Protein AF-A0A9P7ATU2-F1 (afdb_monomer)

Structure (mmCIF, N/CA/C/O backbone):
data_AF-A0A9P7ATU2-F1
#
_entry.id   AF-A0A9P7ATU2-F1
#
loop_
_atom_site.group_PDB
_atom_site.id
_atom_site.type_symbol
_atom_site.label_atom_id
_atom_site.label_alt_id
_atom_site.label_comp_id
_atom_site.label_asym_id
_atom_site.label_entity_id
_atom_site.label_seq_id
_atom_site.pdbx_PDB_ins_code
_atom_site.Cartn_x
_atom_site.Cartn_y
_atom_site.Cartn_z
_atom_site.occupancy
_atom_site.B_iso_or_equiv
_atom_site.auth_seq_id
_atom_site.auth_comp_id
_atom_site.auth_asym_id
_atom_site.auth_atom_id
_atom_site.pdbx_PDB_model_num
ATOM 1 N N . MET A 1 1 ? -0.040 -5.829 -52.293 1.00 72.69 1 MET A N 1
ATOM 2 C CA . MET A 1 1 ? -0.183 -6.333 -50.911 1.00 72.69 1 MET A CA 1
ATOM 3 C C . MET A 1 1 ? -0.473 -7.824 -50.976 1.00 72.69 1 MET A C 1
ATOM 5 O O . MET A 1 1 ? -1.600 -8.193 -51.276 1.00 72.69 1 MET A O 1
ATOM 9 N N . GLY A 1 2 ? 0.555 -8.665 -50.832 1.00 83.12 2 GLY A N 1
ATOM 10 C CA . GLY A 1 2 ? 0.402 -10.123 -50.904 1.00 83.12 2 GLY 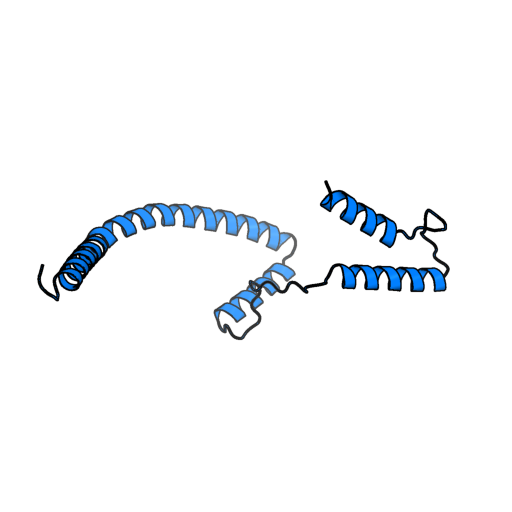A CA 1
ATOM 11 C C . GLY A 1 2 ? -0.176 -10.715 -49.609 1.00 83.12 2 GLY A C 1
ATOM 12 O O . GLY A 1 2 ? -0.052 -10.086 -48.552 1.00 83.12 2 GLY A O 1
ATOM 13 N N . PRO A 1 3 ? -0.805 -11.901 -49.662 1.00 73.88 3 PRO A N 1
ATOM 14 C CA . PRO A 1 3 ? -1.259 -12.620 -48.474 1.00 73.88 3 PRO A CA 1
ATOM 15 C C . PRO A 1 3 ? -0.044 -12.960 -47.596 1.00 73.88 3 PRO A C 1
ATOM 17 O O . PRO A 1 3 ? 0.763 -13.809 -47.950 1.00 73.88 3 PRO A O 1
ATOM 20 N N . GLY A 1 4 ? 0.124 -12.230 -46.492 1.00 83.56 4 GLY A N 1
ATOM 21 C CA . GLY A 1 4 ? 1.308 -12.297 -45.621 1.00 83.56 4 GLY A CA 1
ATOM 22 C C . GLY A 1 4 ? 1.784 -10.922 -45.152 1.00 83.56 4 GLY A C 1
ATOM 23 O O . GLY A 1 4 ? 2.151 -10.769 -43.993 1.00 83.56 4 GLY A O 1
ATOM 24 N N . ALA A 1 5 ? 1.594 -9.882 -45.975 1.00 86.50 5 ALA A N 1
ATOM 25 C CA . ALA A 1 5 ? 2.131 -8.541 -45.720 1.00 86.50 5 ALA A CA 1
ATOM 26 C C . ALA A 1 5 ? 1.705 -7.937 -44.367 1.00 86.50 5 ALA A C 1
ATOM 28 O O . ALA A 1 5 ? 2.477 -7.231 -43.724 1.00 86.50 5 ALA A O 1
ATOM 29 N N . ARG A 1 6 ? 0.483 -8.232 -43.899 1.00 90.81 6 ARG A N 1
ATOM 30 C CA . ARG A 1 6 ? 0.009 -7.796 -42.574 1.00 90.81 6 ARG A CA 1
ATOM 31 C C . ARG A 1 6 ? 0.812 -8.434 -41.439 1.00 90.81 6 ARG A C 1
ATOM 33 O O . ARG A 1 6 ? 1.091 -7.761 -40.455 1.00 90.81 6 ARG A O 1
ATOM 40 N N . ARG A 1 7 ? 1.113 -9.729 -41.546 1.00 92.00 7 ARG A N 1
ATOM 41 C CA . ARG A 1 7 ? 1.839 -10.470 -40.512 1.00 92.00 7 ARG A CA 1
ATOM 42 C C . ARG A 1 7 ? 3.280 -9.982 -40.437 1.00 92.00 7 ARG A C 1
ATOM 44 O O . ARG A 1 7 ? 3.724 -9.675 -39.342 1.00 92.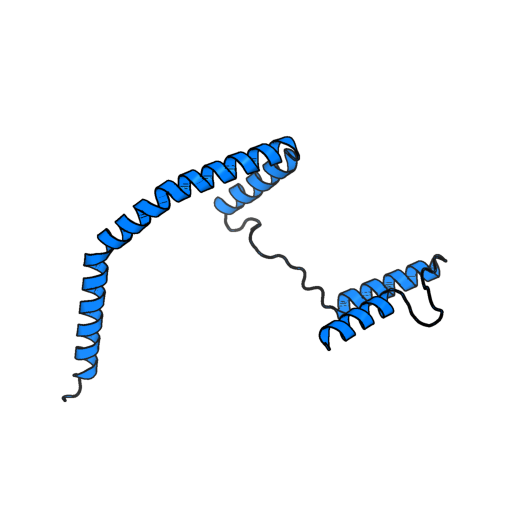00 7 ARG A O 1
ATOM 51 N N . ASP A 1 8 ? 3.924 -9.816 -41.587 1.00 92.50 8 ASP A N 1
ATOM 52 C CA . ASP A 1 8 ? 5.305 -9.330 -41.671 1.00 92.50 8 ASP A CA 1
ATOM 53 C C . ASP A 1 8 ? 5.423 -7.907 -41.101 1.00 92.50 8 ASP A C 1
ATOM 55 O O . ASP A 1 8 ? 6.268 -7.641 -40.256 1.00 92.50 8 ASP A O 1
ATOM 59 N N . THR A 1 9 ? 4.478 -7.018 -41.440 1.00 92.25 9 THR A N 1
ATOM 60 C CA . THR A 1 9 ? 4.445 -5.648 -40.889 1.00 92.25 9 THR A CA 1
ATOM 61 C C . THR A 1 9 ? 4.313 -5.635 -39.362 1.00 92.25 9 THR A C 1
ATOM 63 O O . THR A 1 9 ? 4.918 -4.797 -38.694 1.00 92.25 9 THR A O 1
ATOM 66 N N . LEU A 1 10 ? 3.491 -6.527 -38.796 1.00 94.44 10 LEU A N 1
ATOM 67 C CA . LEU A 1 10 ? 3.328 -6.630 -37.344 1.00 94.44 10 LEU A CA 1
ATOM 68 C C . LEU A 1 10 ? 4.586 -7.193 -36.678 1.00 94.44 10 LEU A C 1
ATOM 70 O O . LEU A 1 10 ? 4.985 -6.679 -35.635 1.00 94.44 10 LEU A O 1
ATOM 74 N N . ASP A 1 11 ? 5.208 -8.205 -37.281 1.00 95.50 11 ASP A N 1
ATOM 75 C CA . ASP A 1 11 ? 6.430 -8.8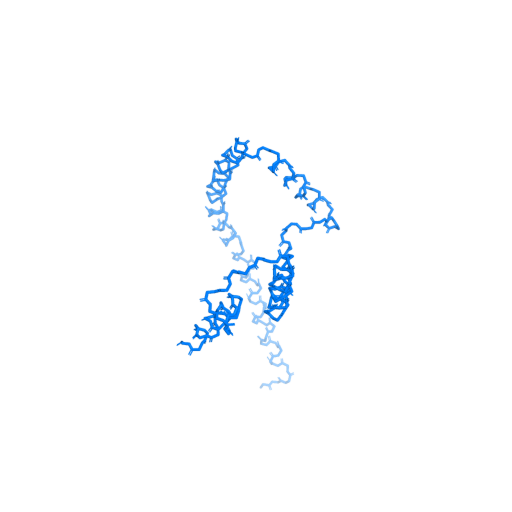23 -36.762 1.00 95.50 11 ASP A CA 1
ATOM 76 C C . ASP A 1 11 ? 7.593 -7.823 -36.734 1.00 95.50 11 ASP A C 1
ATOM 78 O O . ASP A 1 11 ? 8.236 -7.663 -35.697 1.00 95.50 11 ASP A O 1
ATOM 82 N N . ASP A 1 12 ? 7.767 -7.035 -37.798 1.00 94.94 12 ASP A N 1
ATOM 83 C CA . ASP A 1 12 ? 8.760 -5.958 -37.854 1.00 94.94 12 ASP A CA 1
ATOM 84 C C . ASP A 1 12 ? 8.525 -4.905 -36.758 1.00 94.94 12 ASP A C 1
ATOM 86 O O . ASP A 1 12 ? 9.460 -4.459 -36.083 1.00 94.94 12 ASP A O 1
ATOM 90 N N . HIS A 1 13 ? 7.263 -4.522 -36.531 1.00 96.00 13 HIS A N 1
ATOM 91 C CA . HIS A 1 13 ? 6.905 -3.553 -35.492 1.00 96.00 13 HIS A CA 1
ATOM 92 C C . HIS A 1 13 ? 7.195 -4.085 -34.086 1.00 96.00 13 HIS A C 1
ATOM 94 O O . HIS A 1 13 ? 7.746 -3.369 -33.243 1.00 96.00 13 HIS A O 1
ATOM 100 N N . PHE A 1 14 ? 6.836 -5.343 -33.823 1.00 96.38 14 PHE A N 1
ATOM 101 C CA . PHE A 1 14 ? 7.103 -5.989 -32.542 1.00 96.38 14 PHE A CA 1
ATOM 102 C C . PHE A 1 14 ? 8.600 -6.209 -32.327 1.00 96.38 14 PHE A C 1
ATOM 104 O O . PHE A 1 14 ? 9.095 -5.940 -31.232 1.00 96.38 14 PHE A O 1
ATOM 111 N N . GLY A 1 15 ? 9.334 -6.607 -33.367 1.00 96.44 15 GLY A N 1
ATOM 112 C CA . GLY A 1 15 ? 10.787 -6.738 -33.357 1.00 96.44 15 GLY A CA 1
ATOM 113 C C . GLY A 1 15 ? 11.474 -5.419 -33.010 1.00 96.44 15 GLY A C 1
ATOM 114 O O . GLY A 1 15 ? 12.276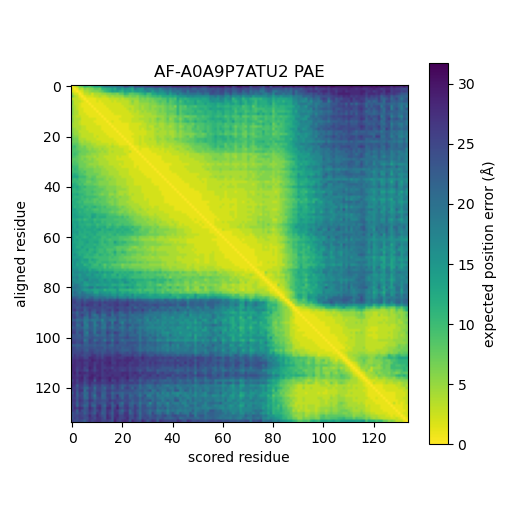 -5.368 -32.074 1.00 96.44 15 GLY A O 1
ATOM 115 N N . TYR A 1 16 ? 11.093 -4.325 -33.676 1.00 96.00 16 TYR A N 1
ATOM 116 C CA . TYR A 1 16 ? 11.606 -2.987 -33.371 1.00 96.00 16 TYR A CA 1
ATOM 117 C C . TYR A 1 16 ? 11.284 -2.554 -31.934 1.00 96.00 16 TYR A C 1
ATOM 119 O O . TYR A 1 16 ? 12.149 -2.036 -31.221 1.00 96.00 16 TYR A O 1
ATOM 127 N N . TYR A 1 17 ? 10.054 -2.789 -31.474 1.00 94.81 17 TYR A N 1
ATOM 128 C CA . TYR A 1 17 ? 9.642 -2.426 -30.120 1.00 94.81 17 TYR A CA 1
ATOM 129 C C . TYR A 1 17 ? 10.391 -3.231 -29.047 1.00 94.81 17 TYR A C 1
ATOM 131 O O . TYR A 1 17 ? 10.827 -2.665 -28.043 1.00 94.81 17 TYR A O 1
ATOM 139 N N . ASN A 1 18 ? 10.604 -4.528 -29.275 1.00 95.69 18 ASN A N 1
ATOM 140 C CA . ASN A 1 18 ? 11.394 -5.387 -28.395 1.00 95.69 18 ASN A CA 1
ATOM 141 C C . ASN A 1 18 ? 12.860 -4.952 -28.357 1.00 95.69 18 ASN A C 1
ATOM 143 O O . ASN A 1 18 ? 13.411 -4.796 -27.267 1.00 95.69 18 ASN A O 1
ATOM 147 N N . TRP A 1 19 ? 13.468 -4.670 -29.514 1.00 95.69 19 TRP A N 1
ATOM 148 C CA . TRP A 1 19 ? 14.823 -4.121 -29.583 1.00 95.69 19 TRP A CA 1
ATOM 149 C C . TRP A 1 19 ? 14.932 -2.828 -28.770 1.00 95.69 19 TRP A C 1
ATOM 151 O O . TRP A 1 19 ? 15.776 -2.731 -27.881 1.00 95.69 19 TRP A O 1
ATOM 161 N N . LYS A 1 20 ? 14.002 -1.886 -28.971 1.00 95.56 20 LYS A N 1
ATOM 162 C CA . LYS A 1 20 ? 13.959 -0.616 -28.236 1.00 95.56 20 LYS A CA 1
ATOM 163 C C . LYS A 1 20 ? 13.803 -0.815 -26.725 1.00 95.56 20 LYS A C 1
ATOM 165 O O . LYS A 1 20 ? 14.402 -0.064 -25.956 1.00 95.56 20 LYS A O 1
ATOM 170 N N . LYS A 1 21 ? 12.999 -1.786 -26.278 1.00 93.25 21 LYS A N 1
ATOM 171 C CA . LYS A 1 21 ? 12.873 -2.130 -24.851 1.00 93.25 21 LYS A CA 1
ATOM 172 C C . LYS A 1 21 ? 14.193 -2.641 -24.291 1.00 93.25 21 LYS A C 1
ATOM 174 O O . LYS A 1 21 ? 14.633 -2.147 -23.258 1.00 93.25 21 LYS A O 1
ATOM 179 N N . VAL A 1 22 ? 14.824 -3.598 -24.971 1.00 94.94 22 VAL A N 1
ATOM 180 C CA . VAL A 1 22 ? 16.082 -4.207 -24.521 1.00 94.94 22 VAL A CA 1
ATOM 181 C C . VAL A 1 22 ? 17.189 -3.158 -24.451 1.00 94.94 22 VAL A C 1
ATOM 183 O O . VAL A 1 22 ? 17.831 -3.035 -23.410 1.00 94.94 22 VAL A O 1
ATOM 186 N N . THR A 1 23 ? 17.360 -2.337 -25.491 1.00 95.19 23 THR A N 1
ATOM 187 C CA . THR A 1 23 ? 18.428 -1.326 -25.534 1.00 95.19 23 THR A CA 1
ATOM 188 C C . THR A 1 23 ? 18.214 -0.179 -24.547 1.00 95.19 23 THR A C 1
ATOM 190 O O . THR A 1 23 ? 19.187 0.347 -24.016 1.00 95.19 23 THR A O 1
ATOM 193 N N . ASN A 1 24 ? 16.964 0.207 -24.262 1.00 94.44 24 ASN A N 1
ATOM 194 C CA . ASN A 1 24 ? 16.669 1.297 -23.322 1.00 94.44 24 ASN A CA 1
ATOM 195 C C . ASN A 1 24 ? 16.437 0.830 -21.877 1.00 94.44 24 ASN A C 1
ATOM 197 O O . ASN A 1 24 ? 16.327 1.671 -20.981 1.00 94.44 24 ASN A O 1
ATOM 201 N N . SER A 1 25 ? 16.369 -0.482 -21.631 1.00 94.44 25 SER A N 1
ATOM 202 C CA . SER A 1 25 ? 16.118 -1.047 -20.299 1.00 94.44 25 SER A CA 1
ATOM 203 C C . SER A 1 25 ? 17.116 -0.536 -19.258 1.00 94.44 25 SER A C 1
ATOM 205 O O . SER A 1 25 ? 16.702 -0.118 -18.180 1.00 94.44 25 SER A O 1
ATOM 207 N N . GLY A 1 26 ? 18.407 -0.465 -19.603 1.00 94.94 26 GLY A N 1
ATOM 208 C CA . GLY A 1 26 ? 19.458 0.014 -18.703 1.00 94.94 26 GLY A CA 1
ATOM 209 C C . GLY A 1 26 ? 19.284 1.477 -18.288 1.00 94.94 26 GLY A C 1
ATOM 210 O O . GLY A 1 26 ? 19.431 1.803 -17.114 1.00 94.94 26 GLY A O 1
ATOM 211 N N . ILE A 1 27 ? 18.899 2.354 -19.221 1.00 95.56 27 ILE A N 1
ATOM 212 C CA . ILE A 1 27 ? 18.647 3.778 -18.934 1.00 95.56 27 ILE A CA 1
ATOM 213 C C . ILE A 1 27 ? 17.427 3.923 -18.019 1.00 95.56 27 ILE A C 1
ATOM 215 O O . ILE A 1 27 ? 17.470 4.663 -17.035 1.00 95.56 27 ILE A O 1
ATOM 219 N N . SER A 1 28 ? 16.350 3.186 -18.314 1.00 94.56 28 SER A N 1
ATOM 220 C CA . SER A 1 28 ? 15.145 3.190 -17.481 1.00 94.56 28 SER A CA 1
ATOM 221 C C . SER A 1 28 ? 15.435 2.666 -16.075 1.00 94.56 28 SER A C 1
ATOM 223 O O . SER A 1 28 ? 15.038 3.297 -15.098 1.00 94.56 28 SER A O 1
ATOM 225 N N . LEU A 1 29 ? 16.167 1.556 -15.960 1.00 96.31 29 LEU A N 1
ATOM 226 C CA . LEU A 1 29 ? 16.525 0.964 -14.676 1.00 96.31 29 LEU A CA 1
ATOM 227 C C . LEU A 1 29 ? 17.438 1.888 -13.867 1.00 96.31 29 LEU A C 1
ATOM 229 O O . LEU A 1 29 ? 17.200 2.072 -12.680 1.00 96.31 29 LEU A O 1
ATOM 233 N N . LEU A 1 30 ? 18.418 2.536 -14.503 1.00 96.75 30 LEU A N 1
ATOM 234 C CA . LEU A 1 30 ? 19.272 3.519 -13.838 1.00 96.75 30 LEU A CA 1
ATOM 235 C C . LEU A 1 30 ? 18.458 4.692 -13.281 1.00 96.75 30 LEU A C 1
ATOM 237 O O . LEU A 1 30 ? 18.676 5.099 -12.143 1.00 96.75 30 LEU A O 1
ATOM 241 N N . SER A 1 31 ? 17.514 5.225 -14.062 1.00 97.00 31 SER A N 1
ATOM 242 C CA . SER A 1 31 ? 16.621 6.289 -13.590 1.00 97.00 31 SER A CA 1
ATOM 243 C C . SER A 1 31 ? 15.792 5.829 -12.394 1.00 97.00 31 SER A C 1
ATOM 245 O O . SER A 1 31 ? 15.685 6.561 -11.419 1.00 97.00 31 SER A O 1
ATOM 247 N N . LYS A 1 32 ? 15.244 4.610 -12.449 1.00 97.19 32 LYS A N 1
ATOM 248 C CA . LYS A 1 32 ? 14.458 4.039 -11.351 1.00 97.19 32 LYS A CA 1
ATOM 249 C C . LYS A 1 32 ? 15.297 3.831 -10.095 1.00 97.19 32 LYS A C 1
ATOM 251 O O . LYS A 1 32 ? 14.844 4.189 -9.022 1.00 97.19 32 LYS A O 1
ATOM 256 N N . ILE A 1 33 ? 16.521 3.316 -10.216 1.00 97.62 33 ILE A N 1
ATOM 257 C CA . ILE A 1 33 ? 17.423 3.105 -9.073 1.00 97.62 33 ILE A CA 1
ATOM 258 C C . ILE A 1 33 ? 17.794 4.438 -8.413 1.00 97.62 33 ILE A C 1
ATOM 260 O O . ILE A 1 33 ? 17.799 4.529 -7.190 1.00 97.62 33 ILE A O 1
A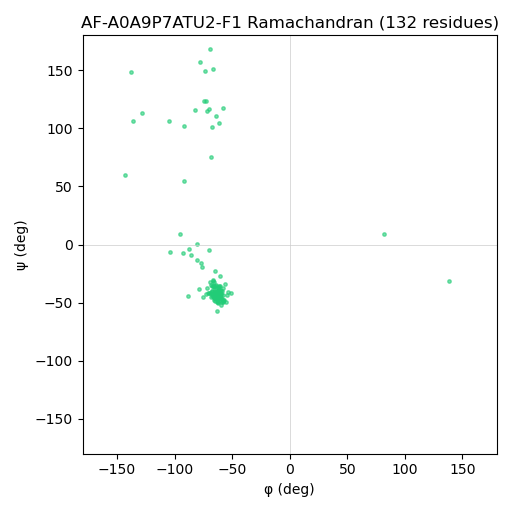TOM 264 N N . LYS A 1 34 ? 18.055 5.486 -9.204 1.00 97.81 34 LYS A N 1
ATOM 265 C CA . LYS A 1 34 ? 18.352 6.827 -8.674 1.00 97.81 34 LYS A CA 1
ATOM 266 C C . LYS A 1 34 ? 17.211 7.419 -7.844 1.00 97.81 34 LYS A C 1
ATOM 268 O O . LYS A 1 34 ? 17.486 8.233 -6.973 1.00 97.81 34 LYS A O 1
ATOM 273 N N . THR A 1 35 ? 15.973 7.021 -8.117 1.00 97.19 35 THR A N 1
ATOM 274 C CA . THR A 1 35 ? 14.789 7.419 -7.347 1.00 97.19 35 THR A CA 1
ATOM 275 C C . THR A 1 35 ? 14.534 6.469 -6.175 1.00 97.19 35 THR A C 1
ATOM 277 O O . THR A 1 35 ? 14.341 6.916 -5.053 1.00 97.19 35 THR A O 1
ATOM 280 N N . ALA A 1 36 ? 14.631 5.158 -6.400 1.00 97.81 36 ALA A N 1
ATOM 281 C CA . ALA A 1 36 ? 14.321 4.147 -5.394 1.00 97.81 36 ALA A CA 1
ATOM 282 C C . ALA A 1 36 ? 15.292 4.146 -4.203 1.00 97.81 36 ALA A C 1
ATOM 284 O O . ALA A 1 36 ? 14.889 3.805 -3.099 1.00 97.81 36 ALA A O 1
ATOM 285 N N . ILE A 1 37 ? 16.568 4.500 -4.403 1.00 97.62 37 ILE A N 1
ATOM 286 C CA . ILE A 1 37 ? 17.550 4.566 -3.307 1.00 97.62 37 ILE A CA 1
ATOM 287 C C . ILE A 1 37 ? 17.170 5.629 -2.259 1.00 97.62 37 ILE A C 1
ATOM 289 O O . ILE A 1 37 ? 17.010 5.247 -1.102 1.00 97.62 37 ILE A O 1
ATOM 293 N N . PRO A 1 38 ? 17.000 6.920 -2.609 1.00 97.75 38 PRO A N 1
ATOM 294 C CA . PRO A 1 38 ? 16.619 7.928 -1.622 1.00 97.75 38 PRO A CA 1
ATOM 295 C C . PRO A 1 38 ? 15.216 7.687 -1.051 1.00 97.75 38 PRO A C 1
ATOM 297 O O . PRO A 1 38 ? 15.009 7.878 0.142 1.00 97.75 38 PRO A O 1
ATOM 300 N N . GLU A 1 39 ? 14.264 7.207 -1.859 1.00 97.88 39 GLU A N 1
ATOM 301 C CA . GLU A 1 39 ? 12.930 6.844 -1.356 1.00 97.88 39 GLU A CA 1
ATOM 302 C C . GLU A 1 39 ? 12.995 5.704 -0.334 1.00 97.88 39 GLU A C 1
ATOM 304 O O . GLU A 1 39 ? 12.313 5.755 0.683 1.00 97.88 39 GLU A O 1
ATOM 309 N N . ARG A 1 40 ? 13.856 4.700 -0.549 1.00 97.56 40 ARG A N 1
ATOM 310 C CA . ARG A 1 40 ? 14.082 3.630 0.430 1.00 97.56 40 ARG A CA 1
ATOM 311 C C . ARG A 1 40 ? 14.614 4.180 1.750 1.00 97.56 40 ARG A C 1
ATOM 313 O O . ARG A 1 40 ? 14.187 3.706 2.796 1.00 97.56 40 ARG A O 1
ATOM 320 N N . GLU A 1 41 ? 15.558 5.117 1.711 1.00 97.56 41 GLU A N 1
ATOM 321 C CA . GLU A 1 41 ? 16.101 5.729 2.932 1.00 97.56 41 GLU A CA 1
ATOM 322 C C . GLU A 1 41 ? 15.015 6.487 3.699 1.00 97.56 41 GLU A C 1
ATOM 324 O O . GLU A 1 41 ? 14.894 6.305 4.908 1.00 97.56 41 GLU A O 1
ATOM 329 N N . GLN A 1 42 ? 14.180 7.255 2.992 1.00 97.75 42 GLN A N 1
ATOM 330 C CA . GLN A 1 42 ? 13.050 7.949 3.604 1.00 97.75 42 GLN A CA 1
ATOM 331 C C . GLN A 1 42 ? 12.040 6.966 4.207 1.00 97.75 42 GLN A C 1
ATOM 333 O O . GLN A 1 42 ? 11.699 7.088 5.376 1.00 97.75 42 GLN A O 1
ATOM 338 N N . HIS A 1 43 ? 11.612 5.951 3.451 1.00 97.88 43 HIS A N 1
A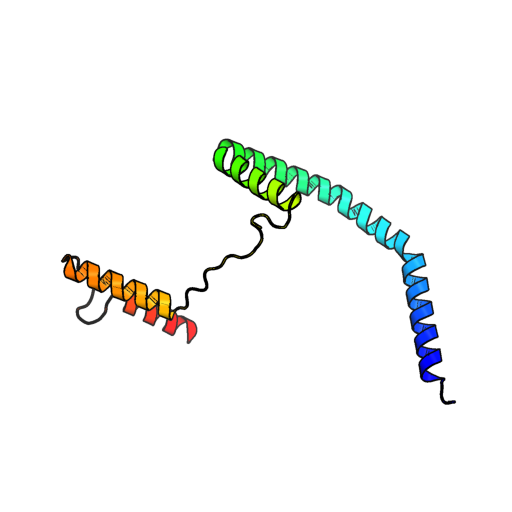TOM 339 C CA . HIS A 1 43 ? 10.653 4.960 3.944 1.00 97.88 43 HIS A CA 1
ATOM 340 C C . HIS A 1 43 ? 11.189 4.173 5.144 1.00 97.88 43 HIS A C 1
ATOM 342 O O . HIS A 1 43 ? 10.419 3.841 6.039 1.00 97.88 43 HIS A O 1
ATOM 348 N N . GLN A 1 44 ? 12.492 3.871 5.175 1.00 97.81 44 GLN A N 1
ATOM 349 C CA . GLN A 1 44 ? 13.108 3.224 6.332 1.00 97.81 44 GLN A CA 1
ATOM 350 C C . GLN A 1 44 ? 13.050 4.135 7.558 1.00 97.81 44 GLN A C 1
ATOM 352 O O . GLN A 1 44 ? 12.687 3.674 8.633 1.00 97.81 44 GLN A O 1
ATOM 357 N N . HIS A 1 45 ? 13.367 5.420 7.391 1.00 98.00 45 HIS A N 1
ATOM 358 C CA . HIS A 1 45 ? 13.294 6.387 8.480 1.00 98.00 45 HIS A CA 1
ATOM 359 C C . HIS A 1 45 ? 11.870 6.528 9.033 1.00 98.00 45 HIS A C 1
ATOM 361 O O . HIS A 1 45 ? 11.678 6.412 10.242 1.00 98.00 45 HIS A O 1
ATOM 367 N N . ASP A 1 46 ? 10.885 6.699 8.148 1.00 97.81 46 ASP A N 1
ATOM 368 C CA . ASP A 1 46 ? 9.472 6.821 8.523 1.00 97.81 46 ASP A CA 1
ATOM 369 C C . ASP A 1 46 ? 8.982 5.558 9.252 1.00 97.81 46 ASP A C 1
ATOM 371 O O . ASP A 1 46 ? 8.258 5.635 10.247 1.00 97.81 46 ASP A O 1
ATOM 375 N N . PHE A 1 47 ? 9.400 4.379 8.776 1.00 96.25 47 PHE A N 1
ATOM 376 C CA . PHE A 1 47 ? 9.085 3.106 9.417 1.00 96.25 47 PHE A CA 1
ATOM 377 C C . PHE A 1 47 ? 9.713 2.994 10.807 1.00 96.25 47 PHE A C 1
ATOM 379 O O . PHE A 1 47 ? 9.026 2.601 11.747 1.00 96.25 47 PHE A O 1
ATOM 386 N N . ASP A 1 48 ? 10.993 3.341 10.952 1.00 96.88 48 ASP A N 1
ATOM 387 C CA . ASP A 1 48 ? 11.705 3.247 12.226 1.00 96.88 48 ASP A CA 1
ATOM 388 C C . ASP A 1 48 ? 11.080 4.176 13.279 1.00 96.88 48 ASP A C 1
ATOM 390 O O . ASP A 1 48 ? 10.878 3.759 14.421 1.00 96.88 48 ASP A O 1
ATOM 394 N N . GLU A 1 49 ? 10.720 5.407 12.896 1.00 97.31 49 GLU A N 1
ATOM 395 C CA . GLU A 1 49 ? 10.028 6.359 13.772 1.00 97.31 49 GLU A CA 1
ATOM 396 C C . GLU A 1 49 ? 8.657 5.824 14.205 1.00 97.31 49 GLU A C 1
ATOM 398 O O . GLU A 1 49 ? 8.348 5.769 15.399 1.00 97.31 49 GLU A O 1
ATOM 403 N N . PHE A 1 50 ? 7.849 5.363 13.249 1.00 95.38 50 PHE A N 1
ATOM 404 C CA . PHE A 1 50 ? 6.528 4.809 13.528 1.00 95.38 50 PHE A CA 1
ATOM 405 C C . PHE A 1 50 ? 6.598 3.565 14.426 1.00 95.38 50 PHE A C 1
ATOM 407 O O . PHE A 1 50 ? 5.862 3.449 15.410 1.00 95.38 50 PHE A O 1
ATOM 414 N N . ASN A 1 51 ? 7.513 2.646 14.115 1.00 95.06 51 ASN A N 1
ATOM 415 C CA . ASN A 1 51 ? 7.704 1.418 14.870 1.00 95.06 51 ASN A CA 1
ATOM 416 C C . ASN A 1 51 ? 8.222 1.693 16.287 1.00 95.06 51 ASN A C 1
ATOM 418 O O . ASN A 1 51 ? 7.815 1.005 17.222 1.00 95.06 51 ASN A O 1
ATOM 422 N N . HIS A 1 52 ? 9.075 2.706 16.469 1.00 95.62 52 HIS A N 1
ATOM 423 C CA . HIS A 1 52 ? 9.534 3.127 17.792 1.00 95.62 52 HIS A CA 1
ATOM 424 C C . HIS A 1 52 ? 8.356 3.556 18.673 1.00 95.62 52 HIS A C 1
ATOM 426 O O . HIS A 1 52 ? 8.184 3.020 19.766 1.00 95.62 52 HIS A O 1
ATOM 432 N N . VAL A 1 53 ? 7.510 4.466 18.179 1.00 96.25 53 VAL A N 1
ATOM 433 C CA . VAL A 1 53 ? 6.336 4.959 18.922 1.00 96.25 53 VAL A CA 1
ATOM 434 C C . VAL A 1 53 ? 5.380 3.813 19.267 1.00 96.25 53 VAL A C 1
ATOM 436 O O . VAL A 1 53 ? 4.956 3.675 20.414 1.00 96.25 53 VAL A O 1
ATOM 439 N N . LEU A 1 54 ? 5.082 2.933 18.307 1.00 95.50 54 LEU A N 1
ATOM 440 C CA . LEU A 1 54 ? 4.208 1.784 18.556 1.00 95.50 54 LEU A CA 1
ATOM 441 C C . LEU A 1 54 ? 4.800 0.776 19.540 1.00 95.50 54 LEU A C 1
ATOM 443 O O . LEU A 1 54 ? 4.060 0.187 20.325 1.00 95.50 54 LEU A O 1
ATOM 447 N N . SER A 1 55 ? 6.114 0.569 19.511 1.00 94.44 55 SER A N 1
ATOM 448 C CA . SER A 1 55 ? 6.784 -0.342 20.441 1.00 94.44 55 SER A CA 1
ATOM 449 C C . SER A 1 55 ? 6.724 0.171 21.881 1.00 94.44 55 SER A C 1
ATOM 451 O O . SER A 1 55 ? 6.667 -0.636 22.808 1.00 94.44 55 SER A O 1
ATOM 453 N N . GLU A 1 56 ? 6.700 1.492 22.084 1.00 94.94 56 GLU A N 1
ATOM 454 C CA . GLU A 1 56 ? 6.515 2.101 23.405 1.00 94.94 56 GLU A CA 1
ATOM 455 C C . GLU A 1 56 ? 5.059 2.014 23.884 1.00 94.94 56 GLU A C 1
ATOM 457 O O . GLU A 1 56 ? 4.810 1.652 25.035 1.00 94.94 56 GLU A O 1
ATOM 462 N N . GLU A 1 57 ? 4.090 2.315 23.015 1.00 95.75 57 GLU A N 1
ATOM 463 C CA . GLU A 1 57 ? 2.673 2.342 23.396 1.00 95.75 57 GLU A CA 1
ATOM 464 C C . GLU A 1 57 ? 2.033 0.946 23.471 1.00 95.75 57 GLU A C 1
ATOM 466 O O . GLU A 1 57 ? 1.192 0.695 24.338 1.00 95.75 57 GLU A O 1
ATOM 471 N N . ARG A 1 58 ? 2.385 0.039 22.547 1.00 95.19 58 ARG A N 1
ATOM 472 C CA . ARG A 1 58 ? 1.721 -1.266 22.341 1.00 95.19 58 ARG A CA 1
ATOM 473 C C . ARG A 1 58 ? 2.702 -2.387 21.961 1.00 95.19 58 ARG A C 1
ATOM 475 O O . ARG A 1 58 ? 2.532 -3.046 20.930 1.00 95.19 58 ARG A O 1
ATOM 482 N N . PRO A 1 59 ? 3.687 -2.697 22.818 1.00 94.00 59 PRO A N 1
ATOM 483 C CA . PRO A 1 59 ? 4.743 -3.664 22.503 1.00 94.00 59 PRO A CA 1
ATOM 484 C C . PRO A 1 59 ? 4.213 -5.064 22.161 1.00 94.00 59 PRO A C 1
ATOM 486 O O . PRO A 1 59 ? 4.738 -5.733 21.274 1.00 94.00 59 PRO A O 1
ATOM 489 N N . SER A 1 60 ? 3.158 -5.524 22.840 1.00 94.62 60 SER A N 1
ATOM 490 C CA . SER A 1 60 ? 2.583 -6.852 22.599 1.00 94.62 60 SER A CA 1
ATOM 491 C C . SER A 1 60 ? 1.914 -6.975 21.232 1.00 94.62 60 SER A C 1
ATOM 493 O O . SER A 1 60 ? 1.981 -8.039 20.623 1.00 94.62 60 SER A O 1
ATOM 495 N N . GLU A 1 61 ? 1.269 -5.908 20.754 1.00 93.12 61 GLU A N 1
ATOM 496 C CA . GLU A 1 61 ? 0.610 -5.898 19.444 1.00 93.12 61 GLU A CA 1
ATOM 497 C C . GLU A 1 61 ? 1.649 -5.933 18.323 1.00 93.12 61 GLU A C 1
ATOM 499 O O . GLU A 1 61 ? 1.491 -6.708 17.384 1.00 93.12 61 GLU A O 1
ATOM 504 N N . VAL A 1 62 ? 2.741 -5.171 18.460 1.00 94.44 62 VAL A N 1
ATOM 505 C CA . VAL A 1 62 ? 3.852 -5.159 17.493 1.00 94.44 62 VAL A CA 1
ATOM 506 C C . VAL A 1 62 ? 4.451 -6.557 17.330 1.00 94.44 62 VAL A C 1
ATOM 508 O O . VAL A 1 62 ? 4.569 -7.040 16.207 1.00 94.44 62 VAL A O 1
ATOM 511 N N . VAL A 1 63 ? 4.754 -7.245 18.438 1.00 95.00 63 VAL A N 1
ATOM 512 C CA . VAL A 1 63 ? 5.324 -8.605 18.404 1.00 95.00 63 VAL A CA 1
ATOM 513 C C . VAL A 1 63 ? 4.370 -9.601 17.746 1.00 95.00 63 VAL A C 1
ATOM 515 O O . VAL A 1 63 ? 4.787 -10.368 16.881 1.00 95.00 63 VAL A O 1
ATOM 518 N N . GLN A 1 64 ? 3.086 -9.579 18.119 1.00 93.56 64 GLN A N 1
ATOM 519 C CA . GLN A 1 64 ? 2.088 -10.463 17.510 1.00 93.56 64 GLN A CA 1
ATOM 520 C C . GLN A 1 64 ? 1.962 -10.215 16.009 1.00 93.56 64 GLN A C 1
ATOM 522 O O . GLN A 1 64 ? 1.863 -11.157 15.226 1.00 93.56 64 GLN A O 1
ATOM 527 N N . TRP A 1 65 ? 1.948 -8.948 15.599 1.00 92.56 65 TRP A N 1
ATOM 528 C CA . TRP A 1 65 ? 1.788 -8.593 14.198 1.00 92.56 65 TRP A CA 1
ATOM 529 C C . TRP A 1 65 ? 3.006 -9.017 13.375 1.00 92.56 65 TRP A C 1
ATOM 531 O O . TRP A 1 65 ? 2.841 -9.640 12.327 1.00 92.56 65 TRP A O 1
ATOM 541 N N . GLN A 1 66 ? 4.213 -8.768 13.889 1.00 93.56 66 GLN A N 1
ATOM 542 C CA . GLN A 1 66 ? 5.462 -9.208 13.273 1.00 93.56 66 GLN A CA 1
ATOM 543 C C . GLN A 1 66 ? 5.497 -10.732 13.097 1.00 93.56 66 GLN A C 1
ATOM 545 O O . GLN A 1 66 ? 5.765 -11.206 11.997 1.00 93.56 66 GLN A O 1
ATOM 550 N N . GLU A 1 67 ? 5.144 -11.499 14.133 1.00 94.31 67 GLU A N 1
ATOM 551 C CA . GLU A 1 67 ? 5.118 -12.965 14.065 1.00 94.31 67 GLU A CA 1
ATOM 552 C C . GLU A 1 67 ? 4.150 -13.473 12.986 1.00 94.31 67 GLU A C 1
ATOM 554 O O . GLU A 1 67 ? 4.469 -14.390 12.228 1.00 94.31 67 GLU A O 1
ATOM 559 N N . VAL A 1 68 ? 2.958 -12.879 12.878 1.00 93.25 68 VAL A N 1
ATOM 560 C CA . VAL A 1 68 ? 1.987 -13.299 11.860 1.00 93.25 68 VAL A CA 1
ATOM 561 C C . VAL A 1 68 ? 2.474 -12.960 10.448 1.00 93.25 68 VAL A C 1
ATOM 563 O O . VAL A 1 68 ? 2.300 -13.783 9.547 1.00 93.25 68 VAL A O 1
ATOM 566 N N . VAL A 1 69 ? 3.098 -11.794 10.243 1.00 93.62 69 VAL A N 1
ATOM 567 C CA . VAL A 1 69 ? 3.665 -11.417 8.938 1.00 93.62 69 VAL A CA 1
ATOM 568 C C . VAL A 1 69 ? 4.822 -12.338 8.554 1.00 93.62 69 VAL A C 1
ATOM 570 O O . VAL A 1 69 ? 4.799 -12.892 7.459 1.00 93.62 69 VAL A O 1
ATOM 573 N N . GLU A 1 70 ? 5.782 -12.578 9.449 1.00 94.44 70 GLU A N 1
ATOM 574 C CA . GLU A 1 70 ? 6.935 -13.453 9.185 1.00 94.44 70 GLU A CA 1
ATOM 575 C C . GLU A 1 70 ? 6.508 -14.900 8.888 1.00 94.44 70 GLU A C 1
ATOM 577 O O . GLU A 1 70 ? 7.052 -15.548 7.985 1.00 94.44 70 GLU A O 1
ATOM 582 N N . ASN A 1 71 ? 5.493 -15.402 9.600 1.00 94.69 71 ASN A N 1
ATOM 583 C CA . ASN A 1 71 ? 4.912 -16.719 9.339 1.00 94.69 71 ASN A CA 1
ATOM 584 C C . ASN A 1 71 ? 4.254 -16.792 7.956 1.00 94.69 71 ASN A C 1
ATOM 586 O O . ASN A 1 71 ? 4.388 -17.804 7.270 1.00 94.69 71 ASN A O 1
ATOM 590 N N . TRP A 1 72 ? 3.569 -15.728 7.530 1.00 94.31 72 TRP A N 1
ATOM 591 C CA . TRP A 1 72 ? 2.961 -15.658 6.202 1.00 94.31 72 TRP A CA 1
ATOM 592 C C . TRP A 1 72 ? 3.996 -15.516 5.076 1.00 94.31 72 TRP A C 1
ATOM 594 O O . TRP A 1 72 ? 3.888 -16.194 4.054 1.00 94.31 72 TRP A O 1
ATOM 604 N N . GLU A 1 73 ? 5.033 -14.697 5.265 1.00 92.75 73 GLU A N 1
ATOM 605 C CA . GLU A 1 73 ? 6.129 -14.562 4.297 1.00 92.75 73 GLU A CA 1
ATOM 606 C C . GLU A 1 73 ? 6.893 -15.881 4.116 1.00 92.75 73 GLU A C 1
ATOM 608 O O . GLU A 1 73 ? 7.273 -16.236 2.997 1.00 92.75 73 GLU A O 1
ATOM 613 N N . SER A 1 74 ? 7.069 -16.634 5.206 1.00 93.44 74 SER A N 1
ATOM 614 C CA . SER A 1 74 ? 7.710 -17.953 5.195 1.00 93.44 74 SER A CA 1
ATOM 615 C C . SER A 1 74 ? 6.821 -19.032 4.572 1.00 93.44 74 SER A C 1
ATOM 617 O O . SER A 1 74 ? 7.297 -19.851 3.784 1.00 93.44 74 SER A O 1
ATOM 619 N N . ASP A 1 75 ? 5.530 -19.035 4.908 1.00 93.19 75 ASP A N 1
ATOM 620 C CA . ASP A 1 75 ? 4.534 -19.976 4.401 1.00 93.19 75 ASP A CA 1
ATOM 621 C C . ASP A 1 75 ? 3.238 -19.246 4.034 1.00 93.19 75 ASP A C 1
ATOM 623 O O . ASP A 1 75 ? 2.422 -18.894 4.889 1.00 93.19 75 ASP A O 1
ATOM 627 N N . HIS A 1 76 ? 3.009 -19.097 2.729 1.00 89.25 76 HIS A N 1
ATOM 628 C CA . HIS A 1 76 ? 1.852 -18.384 2.186 1.00 89.25 76 HIS A CA 1
ATOM 629 C C . HIS A 1 76 ? 0.520 -19.127 2.399 1.00 89.25 76 HIS A C 1
ATOM 631 O O . HIS A 1 76 ? -0.531 -18.594 2.043 1.00 89.25 76 HIS A O 1
ATOM 637 N N . SER A 1 77 ? 0.539 -20.349 2.949 1.00 89.50 77 SER A N 1
ATOM 638 C CA . SER A 1 77 ? -0.670 -21.042 3.414 1.00 89.50 77 SER A CA 1
ATOM 639 C C . SER A 1 77 ? -1.132 -20.584 4.805 1.00 89.50 77 SER A C 1
ATOM 641 O O . SER A 1 77 ? -2.271 -20.854 5.195 1.00 89.50 77 SER A O 1
ATOM 643 N N . SER A 1 78 ? -0.278 -19.860 5.535 1.00 87.00 78 SER A N 1
ATOM 644 C CA . SER A 1 78 ? -0.608 -19.223 6.811 1.00 87.00 78 SER A CA 1
ATOM 645 C C . SER A 1 78 ? -1.586 -18.058 6.629 1.00 87.00 78 SER A C 1
ATOM 647 O O . SER A 1 78 ? -1.849 -17.586 5.522 1.00 87.00 78 SER A O 1
ATOM 649 N N . LYS A 1 79 ? -2.138 -17.562 7.741 1.00 84.81 79 LYS A N 1
ATOM 650 C CA . LYS A 1 79 ? -3.085 -16.440 7.736 1.00 84.81 79 LYS A CA 1
ATOM 651 C C . LYS A 1 79 ? -2.461 -15.193 7.093 1.00 84.81 79 LYS A C 1
ATOM 653 O O . LYS A 1 79 ? -1.533 -14.616 7.649 1.00 84.81 79 LYS A O 1
ATOM 658 N N . ASN A 1 80 ? -3.039 -14.735 5.985 1.00 87.19 80 ASN A N 1
ATOM 659 C CA . ASN A 1 80 ? -2.668 -13.477 5.349 1.00 87.19 80 ASN A CA 1
ATOM 660 C C . ASN A 1 80 ? -3.362 -12.295 6.044 1.00 87.19 80 ASN A C 1
ATOM 662 O O . ASN A 1 80 ? -4.586 -12.180 6.008 1.00 87.19 80 ASN A O 1
ATOM 666 N N . LEU A 1 81 ? -2.593 -11.399 6.665 1.00 83.75 81 LEU A N 1
ATOM 667 C CA . LEU A 1 81 ? -3.136 -10.189 7.298 1.00 83.75 81 LEU A CA 1
ATOM 668 C C . LEU A 1 81 ? -3.522 -9.090 6.303 1.00 83.75 81 LEU A C 1
ATOM 670 O O . LEU A 1 81 ? -4.305 -8.210 6.648 1.00 83.75 81 LEU A O 1
ATOM 674 N N . PHE A 1 82 ? -2.991 -9.139 5.083 1.00 83.44 82 PHE A N 1
ATOM 675 C CA . PHE A 1 82 ? -3.286 -8.172 4.027 1.00 83.44 82 PHE A CA 1
ATOM 676 C C . PHE A 1 82 ? -4.542 -8.540 3.230 1.00 83.44 82 PHE A C 1
ATOM 678 O O . PHE A 1 82 ? -5.014 -7.752 2.411 1.00 83.44 82 PHE A O 1
ATOM 685 N N . GLU A 1 83 ? -5.091 -9.736 3.454 1.00 85.62 83 GLU A N 1
ATOM 686 C CA . GLU A 1 83 ? -6.360 -10.129 2.864 1.00 85.62 83 GLU A CA 1
ATOM 687 C C . GLU A 1 83 ? -7.513 -9.422 3.582 1.00 85.62 83 GLU A C 1
ATOM 689 O O . GLU A 1 83 ? -7.693 -9.521 4.799 1.00 85.62 83 GLU A O 1
ATOM 694 N N . ILE A 1 84 ? -8.313 -8.693 2.803 1.00 78.81 84 ILE A N 1
ATOM 695 C CA . ILE A 1 84 ? -9.480 -7.976 3.309 1.00 78.81 84 ILE A CA 1
ATOM 696 C C . ILE A 1 84 ? -10.516 -9.008 3.759 1.00 78.81 84 ILE A C 1
ATOM 698 O O . ILE A 1 84 ? -11.263 -9.568 2.963 1.00 78.81 84 ILE A O 1
ATOM 702 N N . THR A 1 85 ? -10.579 -9.227 5.067 1.00 74.69 85 THR A N 1
ATOM 703 C CA . THR A 1 85 ? -11.591 -10.054 5.732 1.00 74.69 85 THR A CA 1
ATOM 704 C C . THR A 1 85 ? -12.771 -9.184 6.152 1.00 74.69 85 THR A C 1
ATOM 706 O O . THR A 1 85 ? -13.153 -9.127 7.319 1.00 74.69 85 THR A O 1
ATOM 709 N N . THR A 1 86 ? -13.365 -8.445 5.214 1.00 71.81 86 THR A N 1
ATOM 710 C CA . THR A 1 86 ? -14.636 -7.786 5.517 1.00 71.81 86 THR A CA 1
ATOM 711 C C . THR A 1 86 ? -15.713 -8.857 5.628 1.00 71.81 86 THR A C 1
ATOM 713 O O . THR A 1 86 ? -16.036 -9.560 4.672 1.00 71.81 86 THR A O 1
ATOM 716 N N . VAL A 1 87 ? -16.301 -8.985 6.818 1.00 64.62 87 VAL A N 1
ATOM 717 C CA . VAL A 1 87 ? -17.596 -9.649 6.947 1.00 64.62 87 VAL A CA 1
ATOM 718 C C . VAL A 1 87 ? -18.573 -8.775 6.174 1.00 64.62 87 VAL A C 1
ATOM 720 O O . VAL A 1 87 ? -18.855 -7.652 6.587 1.00 64.62 87 VAL A O 1
ATOM 723 N N . SER A 1 88 ? -19.066 -9.257 5.035 1.00 65.06 88 SER A N 1
ATOM 724 C CA . SER A 1 88 ? -20.128 -8.586 4.292 1.00 65.06 88 SER A CA 1
ATOM 725 C C . SER A 1 88 ? -21.429 -8.673 5.100 1.00 65.06 88 SER A C 1
ATOM 727 O O . SER A 1 88 ? -22.300 -9.497 4.818 1.00 65.06 88 SER A O 1
ATOM 729 N N . MET A 1 89 ? -21.559 -7.873 6.157 1.00 72.62 89 MET A N 1
ATOM 730 C CA . MET A 1 89 ? -22.859 -7.640 6.766 1.00 72.62 89 MET A CA 1
ATOM 731 C C . MET A 1 89 ? -23.647 -6.767 5.801 1.00 72.62 89 MET A C 1
ATOM 733 O O . MET A 1 89 ? -23.280 -5.631 5.516 1.00 72.62 89 MET A O 1
ATOM 737 N N . THR A 1 90 ? -24.719 -7.329 5.258 1.00 83.69 90 THR A N 1
ATOM 738 C CA . THR A 1 90 ? -25.673 -6.559 4.468 1.00 83.69 90 THR A CA 1
ATOM 739 C C . THR A 1 90 ? -26.383 -5.563 5.380 1.00 83.69 90 THR A C 1
ATOM 741 O O . THR A 1 90 ? -26.581 -5.834 6.566 1.00 83.69 90 THR A O 1
ATOM 744 N N . LEU A 1 91 ? -26.814 -4.429 4.826 1.00 81.50 91 LEU A N 1
ATOM 745 C CA . LEU A 1 91 ? -27.624 -3.443 5.548 1.00 81.50 91 LEU A CA 1
ATOM 746 C C . LEU A 1 91 ? -28.833 -4.115 6.231 1.00 81.50 91 LEU A C 1
ATOM 748 O O . LEU A 1 91 ? -29.085 -3.907 7.413 1.00 81.50 91 LEU A O 1
ATOM 752 N N . ALA A 1 92 ? -29.494 -5.045 5.535 1.00 84.38 92 ALA A N 1
ATOM 753 C CA . ALA A 1 92 ? -30.581 -5.856 6.086 1.00 84.38 92 ALA A CA 1
ATOM 754 C C . ALA A 1 92 ? -30.168 -6.697 7.311 1.00 84.38 92 ALA A C 1
ATOM 756 O O . ALA A 1 92 ? -30.929 -6.794 8.272 1.00 84.38 92 ALA A O 1
ATOM 757 N N . ALA A 1 93 ? -28.968 -7.290 7.309 1.00 86.69 93 ALA A N 1
ATOM 758 C CA . ALA A 1 93 ? -28.457 -8.035 8.460 1.00 86.69 93 ALA A CA 1
ATOM 759 C C . ALA A 1 93 ? -28.155 -7.116 9.655 1.00 86.69 93 ALA A C 1
ATOM 761 O O . ALA A 1 93 ? -28.370 -7.513 10.800 1.00 86.69 93 ALA A O 1
ATOM 762 N N . VAL A 1 94 ? -27.692 -5.888 9.398 1.00 87.31 94 VAL A N 1
ATOM 763 C CA . VAL A 1 94 ? -27.505 -4.867 10.439 1.00 87.31 94 VAL A CA 1
ATOM 764 C C . VAL A 1 94 ? -28.856 -4.454 11.031 1.00 87.31 94 VAL A C 1
ATOM 766 O O . VAL A 1 94 ? -28.997 -4.480 12.251 1.00 87.31 94 VAL A O 1
ATOM 769 N N . HIS A 1 95 ? -29.867 -4.169 10.200 1.00 87.75 95 HIS A N 1
ATOM 770 C CA . HIS A 1 95 ? -31.219 -3.844 10.678 1.00 87.75 95 HIS A CA 1
ATOM 771 C C . HIS A 1 95 ? -31.816 -4.958 11.524 1.00 87.75 95 HIS A C 1
ATOM 773 O O . HIS A 1 95 ? -32.298 -4.695 12.619 1.00 87.75 95 HIS A O 1
ATOM 779 N N . LEU A 1 96 ? -31.731 -6.203 11.053 1.00 88.12 96 LEU A N 1
ATOM 780 C CA . LEU A 1 96 ? -32.242 -7.352 11.792 1.00 88.12 96 LEU A CA 1
ATOM 781 C C . LEU A 1 96 ? -31.591 -7.463 13.174 1.00 88.12 96 LEU A C 1
ATOM 783 O O . LEU A 1 96 ? -32.291 -7.682 14.159 1.00 88.12 96 LEU A O 1
ATOM 787 N N . LYS A 1 97 ? -30.270 -7.270 13.259 1.00 89.62 97 LYS A N 1
ATOM 788 C CA . LYS A 1 97 ? -29.549 -7.322 14.533 1.00 89.62 97 LYS A CA 1
ATOM 789 C C . LYS A 1 97 ? -29.970 -6.193 15.479 1.00 89.62 97 LYS A C 1
ATOM 791 O O . LYS A 1 97 ? -30.154 -6.451 16.663 1.00 89.62 97 LYS A O 1
ATOM 796 N N . LEU A 1 98 ? -30.158 -4.978 14.964 1.00 90.44 98 LEU A N 1
ATOM 797 C CA . LEU A 1 98 ? -30.639 -3.845 15.760 1.00 90.44 98 LEU A CA 1
ATOM 798 C C . LEU A 1 98 ? -32.073 -4.070 16.261 1.00 90.44 98 LEU A C 1
ATOM 800 O O . LEU A 1 98 ? -32.339 -3.861 17.438 1.00 90.44 98 LEU A O 1
ATOM 804 N N . SER A 1 99 ? -32.977 -4.568 15.412 1.00 87.56 99 SER A N 1
ATOM 805 C CA . SER A 1 99 ? -34.356 -4.869 15.817 1.00 87.56 99 SER A CA 1
ATOM 806 C C . SER A 1 99 ? -34.438 -5.982 16.865 1.00 87.56 99 SER A C 1
ATOM 808 O O . SER A 1 99 ? -35.283 -5.918 17.752 1.00 87.56 99 SER A O 1
ATOM 810 N N . GLN A 1 100 ? -33.567 -6.994 16.784 1.00 91.00 100 GLN A N 1
ATOM 811 C CA . GLN A 1 100 ? -33.474 -8.043 17.806 1.00 91.00 100 GLN A CA 1
ATOM 812 C C . GLN A 1 100 ? -33.004 -7.479 19.150 1.00 91.00 100 GLN A C 1
ATOM 814 O O . GLN A 1 100 ? -33.630 -7.748 20.166 1.00 91.00 100 GLN A O 1
ATOM 819 N N . GLN A 1 101 ? -31.957 -6.649 19.145 1.00 88.56 101 GLN A N 1
ATOM 820 C CA . GLN A 1 101 ? -31.458 -6.006 20.363 1.00 88.56 101 GLN A CA 1
ATOM 821 C C . GLN A 1 101 ? -32.514 -5.107 21.017 1.00 88.56 101 GLN A C 1
ATOM 823 O O . GLN A 1 101 ? -32.680 -5.145 22.229 1.00 88.56 101 GLN A O 1
ATOM 828 N N . GLU A 1 102 ? -33.269 -4.344 20.227 1.00 88.19 102 GLU A N 1
ATOM 829 C CA . GLU A 1 102 ? -34.347 -3.498 20.751 1.00 88.19 102 GLU A CA 1
ATOM 830 C C . GLU A 1 102 ? -35.509 -4.314 21.330 1.00 88.19 102 GLU A C 1
ATOM 832 O O . GLU A 1 102 ? -36.097 -3.912 22.334 1.00 88.19 102 GLU A O 1
ATOM 837 N N . ALA A 1 103 ? -35.836 -5.464 20.732 1.00 86.62 103 ALA A N 1
ATOM 838 C CA . ALA A 1 103 ? -36.829 -6.379 21.287 1.00 86.62 103 ALA A CA 1
ATOM 839 C C . ALA A 1 103 ? -36.367 -6.955 22.636 1.00 86.62 103 ALA A C 1
ATOM 841 O O . ALA A 1 103 ? -37.135 -6.930 23.598 1.00 86.62 103 ALA A O 1
ATOM 842 N N . ASP A 1 104 ? -35.108 -7.390 22.727 1.00 90.44 104 ASP A N 1
ATOM 843 C CA . ASP A 1 104 ? -34.514 -7.900 23.966 1.00 90.44 104 ASP A CA 1
ATOM 844 C C . ASP A 1 104 ? -34.463 -6.813 25.059 1.00 90.44 104 ASP A C 1
ATOM 846 O O . ASP A 1 104 ? -34.788 -7.067 26.221 1.00 90.44 104 ASP A O 1
ATOM 850 N N . ASP A 1 105 ? -34.090 -5.579 24.712 1.00 86.94 105 ASP A N 1
ATOM 851 C CA . ASP A 1 105 ? -34.059 -4.450 25.649 1.00 86.94 105 ASP A CA 1
ATOM 852 C C . ASP A 1 105 ? -35.465 -4.115 26.175 1.00 86.94 105 ASP A C 1
ATOM 854 O O . ASP A 1 105 ? -35.644 -3.906 27.380 1.00 86.94 105 ASP A O 1
ATOM 858 N N . LEU A 1 106 ? -36.481 -4.146 25.303 1.00 85.50 106 LEU A N 1
ATOM 859 C CA . LEU A 1 106 ? -37.883 -3.964 25.687 1.00 85.50 106 LEU A CA 1
ATOM 860 C C . LEU A 1 106 ? -38.376 -5.073 26.624 1.00 85.50 106 LEU A C 1
ATOM 862 O O . LEU A 1 106 ? -39.054 -4.768 27.608 1.00 85.50 106 LEU A O 1
ATOM 866 N N . GLU A 1 107 ? -38.020 -6.336 26.365 1.00 87.31 107 GLU A N 1
ATOM 867 C CA . GLU A 1 107 ? -38.330 -7.459 27.263 1.00 87.31 107 GLU A CA 1
ATOM 868 C C . GLU A 1 107 ? -37.674 -7.290 28.641 1.00 87.31 107 GLU A C 1
ATOM 870 O O . GLU A 1 107 ? -38.286 -7.588 29.669 1.00 87.31 107 GLU A O 1
ATOM 875 N N . ASN A 1 108 ? -36.463 -6.733 28.676 1.00 88.25 108 ASN A N 1
ATOM 876 C CA . ASN A 1 108 ? -35.737 -6.415 29.905 1.00 88.25 108 ASN A CA 1
ATOM 877 C C . ASN A 1 108 ? -36.189 -5.098 30.571 1.00 88.25 108 ASN A C 1
ATOM 879 O O . ASN A 1 108 ? -35.670 -4.731 31.628 1.00 88.25 108 ASN A O 1
ATOM 883 N N . GLY A 1 109 ? -37.169 -4.394 29.993 1.00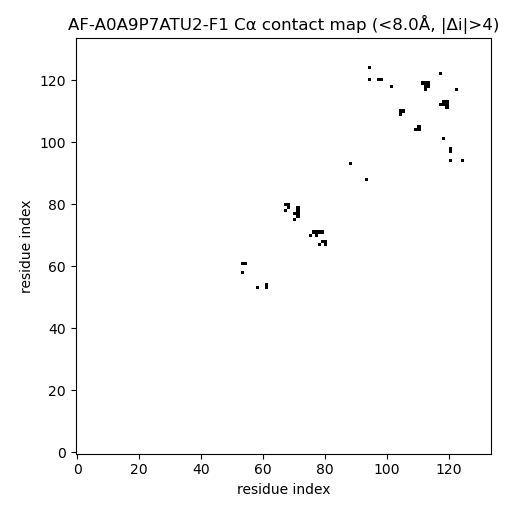 83.38 109 GLY A N 1
ATOM 884 C CA . GLY A 1 109 ? -37.752 -3.164 30.537 1.00 83.38 109 GLY A CA 1
ATOM 885 C C . GLY A 1 109 ? -36.960 -1.884 30.249 1.00 83.38 109 GLY A C 1
ATOM 886 O O . GLY A 1 109 ? -37.291 -0.830 30.796 1.00 83.38 109 GLY A O 1
ATOM 887 N N . PHE A 1 110 ? -35.941 -1.946 29.392 1.00 79.81 110 PHE A N 1
ATOM 888 C CA . PHE A 1 110 ? -35.184 -0.789 28.925 1.00 79.81 110 PHE A CA 1
ATOM 889 C C . PHE A 1 110 ? -35.801 -0.251 27.632 1.00 79.81 110 PHE A C 1
ATOM 891 O O . PHE A 1 110 ? -35.600 -0.791 26.550 1.00 79.81 110 PHE A O 1
ATOM 898 N N . ASN A 1 111 ? -36.556 0.845 27.734 1.00 79.88 111 ASN A N 1
ATOM 899 C CA . ASN A 1 111 ? -37.087 1.537 26.562 1.00 79.88 111 ASN A CA 1
ATOM 900 C C . ASN A 1 111 ? -36.300 2.827 26.294 1.00 79.88 111 ASN A C 1
ATOM 902 O O . ASN A 1 111 ? -36.477 3.823 26.995 1.00 79.88 111 ASN A O 1
ATOM 906 N N . ASN A 1 112 ? -35.468 2.806 25.252 1.00 74.19 112 ASN A N 1
ATOM 907 C CA . ASN A 1 112 ? -34.691 3.960 24.788 1.00 74.19 112 ASN A CA 1
ATOM 908 C C . ASN A 1 112 ? -35.379 4.736 23.646 1.00 74.19 112 ASN A C 1
ATOM 910 O O . ASN A 1 112 ? -34.769 5.621 23.042 1.00 74.19 112 ASN A O 1
ATOM 914 N N . SER A 1 113 ? -36.638 4.421 23.328 1.00 78.75 113 SER A N 1
ATOM 915 C CA . SER A 1 113 ? -37.379 5.089 22.257 1.00 78.75 113 SER A CA 1
ATOM 916 C C . SER A 1 113 ? -37.777 6.503 22.675 1.00 78.75 113 SER A C 1
ATOM 918 O O . SER A 1 113 ? -38.469 6.709 23.671 1.00 78.75 113 SER A O 1
ATOM 920 N N . LEU A 1 114 ? -37.367 7.493 21.881 1.00 78.12 114 LEU A N 1
ATOM 921 C CA . LEU A 1 114 ? -37.731 8.902 22.080 1.00 78.12 114 LEU A CA 1
ATOM 922 C C . LEU A 1 114 ? -39.166 9.214 21.619 1.00 78.12 114 LEU A C 1
ATOM 924 O O . LEU A 1 114 ? -39.712 10.261 21.961 1.00 78.12 114 LEU A O 1
ATOM 928 N N . HIS A 1 115 ? -39.769 8.318 20.835 1.00 79.69 115 HIS A N 1
ATOM 929 C CA . HIS A 1 115 ? -41.116 8.443 20.292 1.00 79.69 115 HIS A CA 1
ATOM 930 C C . HIS A 1 115 ? -41.847 7.097 20.387 1.00 79.69 115 HIS A C 1
ATOM 932 O O . HIS A 1 115 ? -41.219 6.048 20.286 1.00 79.69 115 HIS A O 1
ATOM 938 N N . ALA A 1 116 ? -43.171 7.121 20.568 1.00 77.00 116 ALA A N 1
ATOM 939 C CA . ALA A 1 116 ? -43.970 5.907 20.774 1.00 77.00 116 ALA A CA 1
ATOM 940 C C . ALA A 1 116 ? -43.970 4.966 19.555 1.00 77.00 116 ALA A C 1
ATOM 942 O O . ALA A 1 116 ? -43.969 3.750 19.717 1.00 77.00 116 ALA A O 1
ATOM 943 N N . ASP A 1 117 ? -43.933 5.543 18.353 1.00 78.62 117 ASP A N 1
ATOM 944 C CA . ASP A 1 117 ? -44.064 4.800 17.092 1.00 78.62 117 ASP A CA 1
ATOM 945 C C . ASP A 1 117 ? -42.734 4.597 16.344 1.00 78.62 117 ASP A C 1
ATOM 947 O O . ASP A 1 117 ? -42.711 3.938 15.307 1.00 78.62 117 ASP A O 1
ATOM 951 N N . ILE A 1 118 ? -41.634 5.203 16.814 1.00 81.69 118 ILE A N 1
ATOM 952 C CA . ILE A 1 118 ? -40.351 5.196 16.095 1.00 81.69 118 ILE A CA 1
ATOM 953 C C . ILE A 1 118 ? -39.243 4.734 17.030 1.00 81.69 118 ILE A C 1
ATOM 955 O O . ILE A 1 118 ? -38.864 5.433 17.972 1.00 81.69 118 ILE A O 1
ATOM 959 N N . SER A 1 119 ? -38.704 3.565 16.702 1.00 85.44 119 SER A N 1
ATOM 960 C CA . SER A 1 119 ? -37.535 3.009 17.366 1.00 85.44 119 SER A CA 1
ATOM 961 C C . SER A 1 119 ? -36.251 3.752 16.959 1.00 85.44 119 SER A C 1
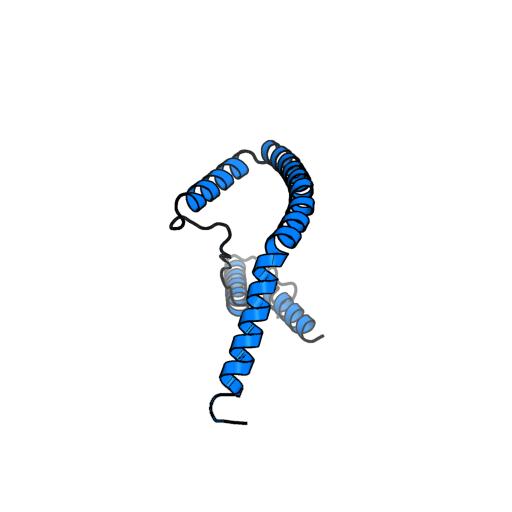ATOM 963 O O . SER A 1 119 ? -36.164 4.2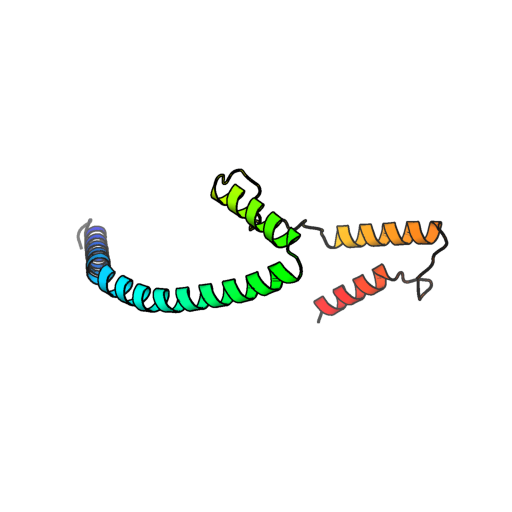18 15.814 1.00 85.44 119 SER A O 1
ATOM 965 N N . PRO A 1 120 ? -35.228 3.847 17.828 1.00 86.19 120 PRO A N 1
ATOM 966 C CA . PRO A 1 120 ? -33.943 4.458 17.487 1.00 86.19 120 PRO A CA 1
ATOM 967 C C . PRO A 1 120 ? -33.288 3.866 16.228 1.00 86.19 120 PRO A C 1
ATOM 969 O O . PRO A 1 120 ? -32.791 4.623 15.392 1.00 86.19 120 PRO A O 1
ATOM 972 N N . SER A 1 121 ? -33.335 2.541 16.037 1.00 88.19 121 SER A N 1
ATOM 973 C CA . SER A 1 121 ? -32.806 1.882 14.834 1.00 88.19 121 SER A CA 1
ATOM 974 C C . SER A 1 121 ? -33.523 2.319 13.555 1.00 88.19 121 SER A C 1
ATOM 976 O O . SER A 1 121 ? -32.878 2.556 12.531 1.00 88.19 121 SER A O 1
ATOM 978 N N . VAL A 1 122 ? -34.848 2.488 13.621 1.00 87.94 122 VAL A N 1
ATOM 979 C CA . VAL A 1 122 ? -35.677 2.938 12.495 1.00 87.94 122 VAL A CA 1
ATOM 980 C C . VAL A 1 122 ? -35.362 4.391 12.155 1.00 87.94 122 VAL A C 1
ATOM 982 O O . VAL A 1 122 ? -35.194 4.715 10.981 1.00 87.94 122 VAL A O 1
ATOM 985 N N . LEU A 1 123 ? -35.191 5.254 13.161 1.00 89.31 123 LEU A N 1
ATOM 986 C CA . LEU A 1 123 ? -34.787 6.643 12.946 1.00 89.31 123 LEU A CA 1
ATOM 987 C C . LEU A 1 123 ? -33.448 6.722 12.197 1.00 89.31 123 LEU A C 1
ATOM 989 O O . LEU A 1 123 ? -33.357 7.415 11.185 1.00 89.31 123 LEU A O 1
ATOM 993 N N . ILE A 1 124 ? -32.439 5.972 12.651 1.00 88.56 124 ILE A N 1
ATOM 994 C CA . ILE A 1 124 ? -31.119 5.929 12.005 1.00 88.56 124 ILE A CA 1
ATOM 995 C C . ILE A 1 124 ? -31.233 5.400 10.572 1.00 88.56 124 ILE A C 1
ATOM 997 O O . ILE A 1 124 ? -30.685 6.015 9.662 1.00 88.56 124 ILE A O 1
ATOM 1001 N N . SER A 1 125 ? -31.990 4.316 10.358 1.00 87.69 125 SER A N 1
ATOM 1002 C CA . SER A 1 125 ? -32.210 3.750 9.019 1.00 87.69 125 SER A CA 1
ATOM 1003 C C . SER A 1 125 ? -32.813 4.766 8.053 1.00 87.69 125 SER A C 1
ATOM 1005 O O . SER A 1 125 ? -32.270 5.000 6.980 1.00 87.69 125 SER A O 1
ATOM 1007 N N . SER A 1 126 ? -33.860 5.465 8.495 1.00 87.56 126 SER A N 1
ATOM 1008 C CA . SER A 1 126 ? -34.534 6.472 7.685 1.00 87.56 126 SER A CA 1
ATOM 1009 C C . SER A 1 126 ? -33.642 7.679 7.390 1.00 87.56 126 SER A C 1
ATOM 1011 O O . SER A 1 126 ? -33.750 8.265 6.321 1.00 87.56 126 SER A O 1
ATOM 1013 N N . GLY A 1 127 ? -32.740 8.044 8.309 1.00 89.19 127 GLY A N 1
ATOM 1014 C CA . GLY A 1 127 ? -31.770 9.115 8.089 1.00 89.19 127 GLY A CA 1
ATOM 1015 C C . GLY A 1 127 ? -30.746 8.765 7.009 1.00 89.19 127 GLY A C 1
ATOM 1016 O O . GLY A 1 127 ? -30.466 9.604 6.159 1.00 89.19 127 GLY A O 1
ATOM 1017 N N . ILE A 1 128 ? -30.244 7.527 7.015 1.00 88.31 128 ILE A N 1
ATOM 1018 C CA . ILE A 1 128 ? -29.314 7.026 5.991 1.00 88.31 128 ILE A CA 1
ATOM 1019 C C . ILE A 1 128 ? -30.012 6.959 4.625 1.00 88.31 128 ILE A C 1
ATOM 1021 O O . ILE A 1 128 ? -29.472 7.461 3.643 1.00 88.31 128 ILE A O 1
ATOM 1025 N N . ASP A 1 129 ? -31.236 6.422 4.569 1.00 88.38 129 ASP A N 1
ATOM 1026 C CA . ASP A 1 129 ? -32.017 6.345 3.325 1.00 88.38 129 ASP A CA 1
ATOM 1027 C C . ASP A 1 129 ? -32.293 7.737 2.728 1.00 88.38 129 ASP A C 1
ATOM 1029 O O . ASP A 1 129 ? -32.327 7.905 1.508 1.00 88.38 129 ASP A O 1
ATOM 1033 N N . LEU A 1 130 ? -32.507 8.746 3.580 1.00 92.19 130 LEU A N 1
ATOM 1034 C CA . LEU A 1 130 ? -32.706 10.131 3.152 1.00 92.19 130 LEU A CA 1
ATOM 1035 C C . LEU A 1 130 ? -31.413 10.780 2.645 1.00 92.19 130 LEU A C 1
ATOM 1037 O O . LEU A 1 130 ? -31.482 11.546 1.688 1.00 92.19 130 LEU A O 1
ATOM 1041 N N . GLU A 1 131 ? -30.263 10.494 3.263 1.00 89.12 131 GLU A N 1
ATOM 1042 C CA . GLU A 1 131 ? -28.952 10.974 2.801 1.00 89.12 131 GLU A CA 1
ATOM 1043 C C . GLU A 1 131 ? -28.608 10.402 1.420 1.00 89.12 131 GLU A C 1
ATOM 1045 O O . GLU A 1 131 ? -28.179 11.144 0.543 1.00 89.12 131 GLU A O 1
ATOM 1050 N N . GLU A 1 132 ? -28.859 9.110 1.189 1.00 87.06 132 GLU A N 1
ATOM 1051 C CA . GLU A 1 132 ? -28.587 8.464 -0.105 1.00 87.06 132 GLU A CA 1
ATOM 1052 C C . GLU A 1 132 ? -29.463 9.021 -1.247 1.00 87.06 132 GLU A C 1
ATOM 1054 O O . GLU A 1 132 ? -29.107 8.927 -2.423 1.00 87.06 132 GLU A O 1
ATOM 1059 N N . GLN A 1 133 ? -30.610 9.622 -0.915 1.00 85.06 133 GLN A N 1
ATOM 1060 C CA . GLN A 1 133 ? -31.533 10.234 -1.875 1.00 85.06 133 GLN A CA 1
ATOM 1061 C C . GLN A 1 133 ? -31.227 11.708 -2.204 1.00 85.06 133 GLN A C 1
ATOM 1063 O O . GLN A 1 133 ? -31.933 12.281 -3.043 1.00 85.06 133 GLN A O 1
ATOM 1068 N N . GLN A 1 134 ? -30.230 12.331 -1.564 1.00 64.38 134 GLN A N 1
ATOM 1069 C CA . GLN A 1 134 ? -29.819 13.728 -1.792 1.00 64.38 134 GLN A CA 1
ATOM 1070 C C . GLN A 1 134 ? -28.650 13.853 -2.774 1.00 64.38 134 GLN A C 1
ATOM 1072 O O . GLN A 1 134 ? -28.694 14.816 -3.578 1.00 64.38 134 GLN A O 1
#

pLDDT: mean 89.77, std 7.49, range [64.38, 98.0]

Sequence (134 aa):
MGPGARRDTLDDHFGYYNWKKVTNSGISLLSKIKTAIPEREQHQHDFDEFNHVLSEERPSEVVQWQEVVENWESDHSSKNLFEITTVSMTLAAVHLKLSQQEADDLENGFNNSLHADISPSVLISSGIDLEEQQ

Foldseek 3Di:
DDPCPVVVVVVVVVVVVVVVCVVCVVVVVVVVCVVVVVVVVVVVVVCVVVLVVCCVVPVPVSVVVVVQVVVCVVPVVGDDPPDPPDPPCDPVNVLVVVVVVQVVCVVVVNDPDPDPVDHPSNVVVVVVVVVVVD

Organism: NCBI:txid116603

Solvent-accessible surface area (backbone atoms only — not comparable to full-atom values): 7883 Å² total; per-residue (Å²): 135,62,100,56,52,70,58,52,55,49,50,53,50,51,50,53,51,51,51,52,48,64,72,44,41,63,61,54,49,50,56,49,49,70,50,49,53,60,50,49,55,51,52,49,51,57,47,52,55,53,50,51,55,42,46,72,78,40,46,69,59,52,53,54,51,50,52,45,51,54,48,21,75,75,36,78,87,42,74,62,84,85,57,87,80,73,79,85,72,48,71,67,56,51,51,52,53,48,55,50,50,52,51,53,32,47,74,74,69,52,75,84,50,90,44,98,90,46,49,63,66,55,54,54,50,53,52,53,57,53,59,78,74,107

Secondary structure (DSSP, 8-state):
--TTHHHHHHHHHHHHHHHHHHHHHHHHHHHHHHHHHHHHHHHHHHHHHHHHHHHHH-HHHHHHHHHHHHHHHH-TTS--TTS-------HHHHHHHHHHHHHHHHHTT----SSSS--HHHHHHHHHHHHHT-

Radius of gyration: 29.94 Å; Cα contacts (8 Å, |Δi|>4): 29; chains: 1; bounding box: 64×35×81 Å

Mean predicted aligned error: 12.2 Å